Protein AF-A0A158KYG6-F1 (afdb_monomer_lite)

Sequence (79 aa):
MDNTDVFKRLRERVERQIEQRHAELLPFHAYVCSLEKAGYDSAAARYVLECMKQELIKWQDIEDRINAFAPAVRNRLRA

pLDDT: mean 86.11, std 17.22, range [35.94, 97.81]

Foldseek 3Di:
DDVVVVLVVVLVVLVVVLVVLVVVLVVLVVVLVVCVVVVHPSPVSVVVSVVSVVVSVVSVVVNVVSVVCVVPPVPPPDD

Radius of gyration: 18.64 Å; chains: 1; bounding box: 37×16×58 Å

Structure (mmCIF, N/CA/C/O backbone):
data_AF-A0A158KYG6-F1
#
_entry.id   AF-A0A158KYG6-F1
#
loop_
_atom_site.group_PDB
_atom_site.id
_atom_site.type_symbol
_atom_site.label_atom_id
_atom_site.label_alt_id
_atom_site.label_comp_id
_atom_site.label_asym_id
_atom_site.label_entity_id
_atom_site.label_seq_id
_atom_site.pdbx_PDB_ins_code
_atom_site.Cartn_x
_atom_site.Cartn_y
_atom_site.Cartn_z
_atom_site.occupancy
_atom_site.B_iso_or_equiv
_atom_site.auth_seq_id
_atom_site.auth_comp_id
_atom_site.auth_asym_id
_atom_site.auth_atom_id
_atom_site.pdbx_PDB_model_num
ATOM 1 N N . MET A 1 1 ? 10.242 10.635 -31.037 1.00 54.81 1 MET A N 1
ATOM 2 C CA . MET A 1 1 ? 10.338 10.596 -29.562 1.00 54.81 1 MET A CA 1
ATOM 3 C C . MET A 1 1 ? 11.157 9.355 -29.235 1.00 54.81 1 MET A C 1
ATOM 5 O O . MET A 1 1 ? 10.799 8.301 -29.745 1.00 54.81 1 MET A O 1
ATOM 9 N N . ASP A 1 2 ? 12.300 9.497 -28.561 1.00 65.50 2 ASP A N 1
ATOM 10 C CA . ASP A 1 2 ? 13.247 8.396 -28.311 1.00 65.50 2 ASP A CA 1
ATOM 11 C C . ASP A 1 2 ? 12.679 7.411 -27.268 1.00 65.50 2 ASP A C 1
ATOM 13 O O . ASP A 1 2 ? 12.017 7.820 -26.313 1.00 65.50 2 ASP A O 1
ATOM 17 N N . ASN A 1 3 ? 12.927 6.111 -27.434 1.00 62.78 3 ASN A N 1
ATOM 18 C CA . ASN A 1 3 ? 12.466 5.066 -26.510 1.00 62.78 3 ASN A CA 1
ATOM 19 C C . ASN A 1 3 ? 13.041 5.259 -25.097 1.00 62.78 3 ASN A C 1
ATOM 21 O O . ASN A 1 3 ? 12.397 4.904 -24.107 1.00 62.78 3 ASN A O 1
ATOM 25 N N . THR A 1 4 ? 14.218 5.880 -25.001 1.00 69.75 4 THR A N 1
ATOM 26 C CA . THR A 1 4 ? 14.854 6.278 -23.739 1.00 69.75 4 THR A CA 1
ATOM 27 C C . THR A 1 4 ? 13.979 7.246 -22.932 1.00 69.75 4 THR A C 1
ATOM 29 O O . THR A 1 4 ? 13.824 7.077 -21.722 1.00 69.75 4 THR A O 1
ATOM 32 N N . ASP A 1 5 ? 13.334 8.214 -23.595 1.00 78.75 5 ASP A N 1
ATOM 33 C CA . ASP A 1 5 ? 12.439 9.180 -22.942 1.00 78.75 5 ASP A CA 1
ATOM 34 C C . ASP A 1 5 ? 11.152 8.519 -22.441 1.00 78.75 5 ASP A C 1
ATOM 36 O O . ASP A 1 5 ? 10.649 8.858 -21.368 1.00 78.75 5 ASP A O 1
ATOM 40 N N . VAL A 1 6 ? 10.615 7.559 -23.200 1.00 81.38 6 VAL A N 1
ATOM 41 C CA . VAL A 1 6 ? 9.406 6.814 -22.812 1.00 81.38 6 VAL A CA 1
ATOM 42 C C . VAL A 1 6 ? 9.674 5.978 -21.563 1.00 81.38 6 VAL A C 1
ATOM 44 O O . VAL A 1 6 ? 8.875 5.996 -20.626 1.00 81.38 6 VAL A O 1
ATOM 47 N N . PHE A 1 7 ? 10.817 5.293 -21.518 1.00 82.31 7 PHE A N 1
ATOM 48 C CA . PHE A 1 7 ? 11.207 4.480 -20.371 1.00 82.31 7 PHE A CA 1
ATOM 49 C C . PHE A 1 7 ? 11.452 5.330 -19.117 1.00 82.31 7 PHE A C 1
ATOM 51 O O . PHE A 1 7 ? 10.971 4.990 -18.036 1.00 82.31 7 PHE A O 1
ATOM 58 N N . LYS A 1 8 ? 12.120 6.481 -19.267 1.00 85.38 8 LYS A N 1
ATOM 59 C CA . LYS A 1 8 ? 12.336 7.430 -18.167 1.00 85.38 8 LYS A CA 1
ATOM 60 C C . LYS A 1 8 ? 11.013 7.935 -17.580 1.00 85.38 8 LYS A C 1
ATOM 62 O O . LYS A 1 8 ? 10.828 7.877 -16.368 1.00 85.38 8 LYS A O 1
ATOM 67 N N . ARG A 1 9 ? 10.068 8.353 -18.430 1.00 87.94 9 ARG A N 1
ATOM 68 C CA . ARG A 1 9 ? 8.734 8.805 -17.990 1.00 87.94 9 ARG A CA 1
ATOM 69 C C . ARG A 1 9 ? 7.932 7.700 -17.308 1.00 87.94 9 ARG A C 1
ATOM 71 O O . ARG A 1 9 ? 7.184 7.981 -16.375 1.00 87.94 9 ARG A O 1
ATOM 78 N N . LEU A 1 10 ? 8.059 6.457 -17.776 1.00 89.00 10 LEU A N 1
ATOM 79 C CA . LEU A 1 10 ? 7.406 5.314 -17.141 1.00 89.00 10 LEU A CA 1
ATOM 80 C C . LEU A 1 10 ? 7.951 5.091 -15.728 1.00 89.00 10 LEU A C 1
ATOM 82 O O . LEU A 1 10 ? 7.156 4.934 -14.804 1.00 89.00 10 LEU A O 1
ATOM 86 N N . ARG A 1 11 ? 9.276 5.133 -15.555 1.00 89.81 11 ARG A N 1
ATOM 87 C CA . ARG A 1 11 ? 9.912 4.974 -14.243 1.00 89.81 11 ARG A CA 1
ATOM 88 C C . ARG A 1 11 ? 9.492 6.078 -13.274 1.00 89.81 11 ARG A C 1
ATOM 90 O O . ARG A 1 11 ? 8.972 5.769 -12.212 1.00 89.81 11 ARG A O 1
ATOM 97 N N . GLU A 1 12 ? 9.580 7.341 -13.694 1.00 92.31 12 GLU A N 1
ATOM 98 C CA . GLU A 1 12 ? 9.129 8.493 -12.891 1.00 92.31 12 GLU A CA 1
ATOM 99 C C . GLU A 1 12 ? 7.651 8.373 -12.483 1.00 92.31 12 GLU A C 1
ATOM 101 O O . GLU A 1 12 ? 7.255 8.771 -11.388 1.00 92.31 12 GLU A O 1
ATOM 106 N N . ARG A 1 13 ? 6.802 7.819 -13.358 1.00 93.56 13 ARG A N 1
ATOM 107 C CA . ARG A 1 13 ? 5.390 7.587 -13.035 1.00 93.56 13 ARG A CA 1
ATOM 108 C C . ARG A 1 13 ? 5.220 6.509 -11.967 1.00 93.56 13 ARG A C 1
ATOM 110 O O . ARG A 1 13 ? 4.358 6.676 -11.110 1.00 93.56 13 ARG A O 1
ATOM 117 N N . VAL A 1 14 ? 5.989 5.425 -12.035 1.00 94.06 14 VAL A N 1
ATOM 118 C CA . VAL A 1 14 ? 5.938 4.338 -11.046 1.00 94.06 14 VAL A CA 1
ATOM 119 C C . VAL A 1 14 ? 6.466 4.811 -9.695 1.00 94.06 14 VAL A C 1
ATOM 121 O O . VAL A 1 14 ? 5.769 4.631 -8.701 1.00 94.06 14 VAL A O 1
ATOM 124 N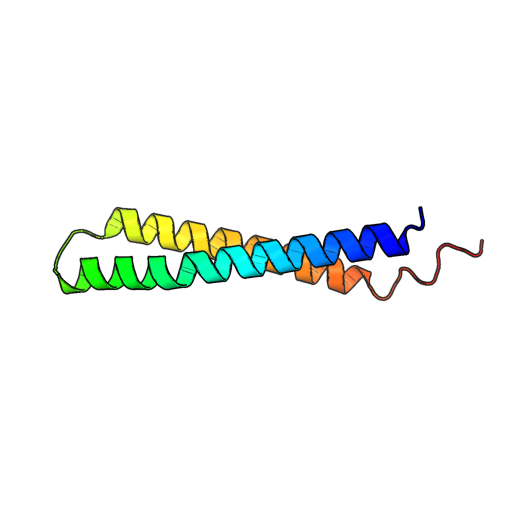 N . 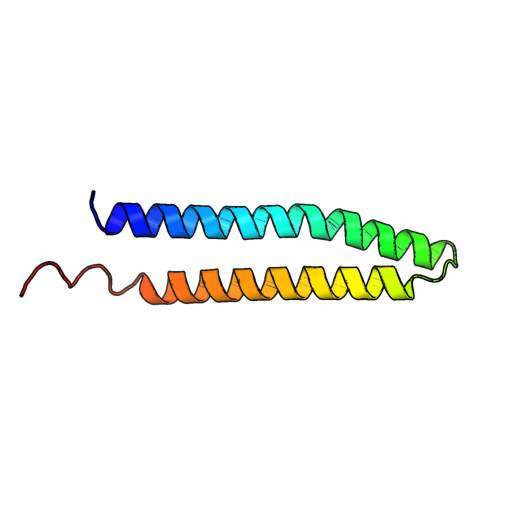GLU A 1 15 ? 7.602 5.512 -9.673 1.00 94.88 15 GLU A N 1
ATOM 125 C CA . GLU A 1 15 ? 8.170 6.131 -8.464 1.00 94.88 15 GLU A CA 1
ATOM 126 C C . GLU A 1 15 ? 7.120 7.021 -7.768 1.00 94.88 15 GLU A C 1
ATOM 128 O O . GLU A 1 15 ? 6.812 6.836 -6.591 1.00 94.88 15 GLU A O 1
ATOM 133 N N . ARG A 1 16 ? 6.442 7.901 -8.522 1.00 96.00 16 ARG A N 1
ATOM 134 C CA . ARG A 1 16 ? 5.364 8.749 -7.977 1.00 96.00 16 ARG A CA 1
ATOM 135 C C . ARG A 1 16 ? 4.165 7.964 -7.447 1.00 96.00 16 ARG A C 1
ATOM 137 O O . ARG A 1 16 ? 3.536 8.407 -6.490 1.00 96.00 16 ARG A O 1
ATOM 144 N N . GLN A 1 17 ? 3.796 6.842 -8.070 1.00 95.06 17 GLN A N 1
ATOM 145 C CA . GLN A 1 17 ? 2.711 5.997 -7.554 1.00 95.06 17 GLN A CA 1
ATOM 146 C C . GLN A 1 17 ? 3.101 5.371 -6.213 1.00 95.06 17 GLN A C 1
ATOM 148 O O . GLN A 1 17 ? 2.298 5.386 -5.284 1.00 95.06 17 GLN A O 1
ATOM 153 N N . ILE A 1 18 ? 4.335 4.882 -6.088 1.00 95.12 18 ILE A N 1
ATOM 154 C CA . ILE A 1 18 ? 4.863 4.314 -4.842 1.00 95.12 18 ILE A CA 1
ATOM 155 C C . ILE A 1 18 ? 4.879 5.371 -3.732 1.00 95.12 18 ILE A C 1
ATOM 157 O O . ILE A 1 18 ? 4.357 5.123 -2.643 1.00 95.12 18 ILE A O 1
ATOM 161 N N . GLU A 1 19 ? 5.393 6.569 -4.020 1.00 95.94 19 GLU A N 1
ATOM 162 C CA . GLU A 1 19 ? 5.411 7.696 -3.077 1.00 95.94 19 GLU A CA 1
ATOM 163 C C . GLU A 1 19 ? 4.004 8.066 -2.586 1.00 95.94 19 GLU A C 1
ATOM 165 O O . GLU A 1 19 ? 3.786 8.212 -1.380 1.00 95.94 19 GLU A O 1
ATOM 170 N N . GLN A 1 20 ? 3.031 8.165 -3.499 1.00 94.50 20 GLN A N 1
ATOM 171 C CA . GLN A 1 20 ? 1.635 8.449 -3.152 1.00 94.50 20 GLN A CA 1
ATOM 172 C C . GLN A 1 20 ? 1.051 7.376 -2.228 1.00 94.50 20 GLN A C 1
ATOM 174 O O . GLN A 1 20 ? 0.459 7.707 -1.200 1.00 94.50 20 GLN A O 1
ATOM 179 N N . ARG A 1 21 ? 1.270 6.090 -2.530 1.00 94.12 21 ARG A N 1
ATOM 180 C CA . ARG A 1 21 ? 0.765 4.997 -1.684 1.00 94.12 21 ARG A CA 1
ATOM 181 C C . ARG A 1 21 ? 1.426 4.963 -0.315 1.00 94.12 21 ARG A C 1
ATOM 183 O O . ARG A 1 21 ? 0.732 4.735 0.672 1.00 94.12 21 ARG A O 1
ATOM 190 N N . HIS A 1 22 ? 2.721 5.252 -0.217 1.00 94.69 22 HIS A N 1
ATOM 191 C CA . HIS A 1 22 ? 3.381 5.410 1.080 1.00 94.69 22 HIS A CA 1
ATOM 192 C C . HIS A 1 22 ? 2.790 6.565 1.898 1.00 94.69 22 HIS A C 1
ATOM 194 O O . HIS A 1 22 ? 2.531 6.396 3.095 1.00 94.69 22 HIS A O 1
ATOM 200 N N . ALA A 1 23 ? 2.546 7.712 1.258 1.00 94.75 23 ALA A N 1
ATOM 201 C CA . ALA A 1 23 ? 1.964 8.885 1.902 1.00 94.75 23 ALA A CA 1
ATOM 202 C C . ALA A 1 23 ? 0.533 8.639 2.411 1.00 94.75 23 ALA A C 1
ATOM 204 O O . ALA A 1 23 ? 0.163 9.178 3.451 1.00 94.75 23 ALA A O 1
ATOM 205 N N . GLU A 1 24 ? -0.252 7.805 1.726 1.00 94.06 24 GLU A N 1
ATOM 206 C CA . GLU A 1 24 ? -1.598 7.397 2.156 1.00 94.06 24 GLU A CA 1
ATOM 207 C C . GLU A 1 24 ? -1.569 6.309 3.243 1.00 94.06 24 GLU A C 1
ATOM 209 O O . GLU A 1 24 ? -2.385 6.318 4.169 1.00 94.06 24 GLU A O 1
ATOM 214 N N . LEU A 1 25 ? -0.618 5.374 3.162 1.00 95.06 25 LEU A N 1
ATOM 215 C CA . LEU A 1 25 ? -0.541 4.218 4.057 1.00 95.06 25 LEU A CA 1
ATOM 216 C C . LEU A 1 25 ? -0.209 4.612 5.502 1.00 95.06 25 LEU A C 1
ATOM 218 O O . LEU A 1 25 ? -0.808 4.081 6.437 1.00 95.06 25 LEU A O 1
ATOM 222 N N . LEU A 1 26 ? 0.733 5.539 5.697 1.00 91.38 26 LEU A N 1
ATOM 223 C CA . LEU A 1 26 ? 1.171 5.989 7.024 1.00 91.38 26 LEU A CA 1
ATOM 224 C C . LEU A 1 26 ? 0.032 6.569 7.891 1.00 91.38 26 LEU A C 1
ATOM 226 O O . LEU A 1 26 ? -0.167 6.076 9.007 1.00 91.38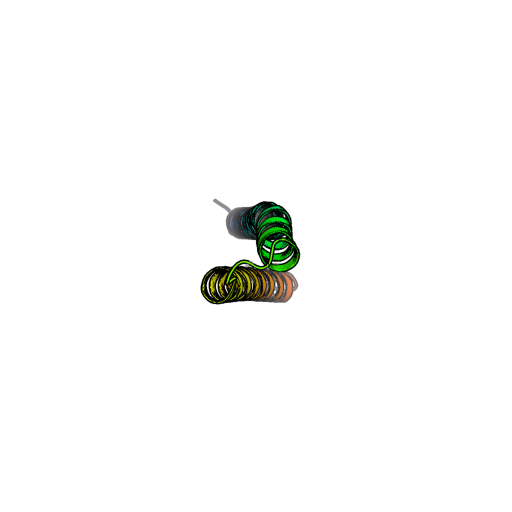 26 LEU A O 1
ATOM 230 N N . PRO A 1 27 ? -0.743 7.572 7.431 1.00 95.81 27 PRO A N 1
ATOM 231 C CA . PRO A 1 27 ? -1.847 8.113 8.218 1.00 95.81 27 PRO A CA 1
ATOM 232 C C . PRO A 1 27 ? -2.968 7.087 8.414 1.00 95.81 27 PRO A C 1
ATOM 234 O O . PRO A 1 27 ? -3.560 7.040 9.493 1.00 95.81 27 PRO A O 1
ATOM 237 N N . PHE A 1 28 ? -3.231 6.223 7.427 1.00 96.75 28 PHE A N 1
ATOM 238 C CA . PHE A 1 28 ? -4.258 5.190 7.564 1.00 96.75 28 PHE A CA 1
ATOM 239 C C . PHE A 1 28 ? -3.875 4.124 8.598 1.00 96.75 28 PHE A C 1
ATOM 241 O O . PHE A 1 28 ? -4.696 3.732 9.425 1.00 96.75 28 PHE A O 1
ATOM 248 N N . HIS A 1 29 ? -2.605 3.718 8.638 1.00 97.00 29 HIS A N 1
ATOM 249 C CA . HIS A 1 29 ? -2.091 2.848 9.692 1.00 97.00 29 HIS A CA 1
ATOM 250 C C . HIS A 1 29 ? -2.275 3.477 11.081 1.00 97.00 29 HIS A C 1
ATOM 252 O O . HIS A 1 29 ? -2.741 2.816 12.010 1.00 97.00 29 HIS A O 1
ATOM 258 N N . ALA A 1 30 ? -1.942 4.764 11.234 1.00 97.12 30 ALA A N 1
ATOM 259 C CA . ALA A 1 30 ? -2.123 5.479 12.497 1.00 97.12 30 ALA A CA 1
ATOM 260 C C . ALA A 1 30 ? -3.600 5.535 12.929 1.00 97.12 30 ALA A C 1
ATOM 262 O O . ALA A 1 30 ? -3.899 5.376 14.114 1.00 97.12 30 ALA A O 1
ATOM 263 N N . TYR A 1 31 ? -4.515 5.706 11.971 1.00 96.69 31 TYR A N 1
ATOM 264 C CA . TYR A 1 31 ? -5.958 5.651 12.196 1.00 96.69 31 TYR A CA 1
ATOM 265 C C . TYR A 1 31 ? -6.430 4.270 12.675 1.00 96.69 31 TYR A C 1
ATOM 267 O O . TYR A 1 31 ? -7.142 4.179 13.670 1.00 96.69 31 TYR A O 1
ATOM 275 N N . VAL A 1 32 ? -5.989 3.178 12.043 1.00 97.19 32 VAL A N 1
ATOM 276 C CA . VAL A 1 32 ? -6.340 1.820 12.499 1.00 97.19 32 VAL A CA 1
ATOM 277 C C . VAL A 1 32 ? -5.863 1.586 13.935 1.00 97.19 32 VAL A C 1
ATOM 279 O O . VAL A 1 32 ? -6.634 1.120 14.773 1.00 97.19 32 VAL A O 1
ATOM 282 N N . CYS A 1 33 ? -4.629 1.985 14.257 1.00 96.56 33 CYS A N 1
ATOM 283 C CA . CYS A 1 33 ? -4.110 1.874 15.620 1.00 96.56 33 CYS A CA 1
ATOM 284 C C . CYS A 1 33 ? -4.890 2.725 16.634 1.00 96.56 33 CYS A C 1
ATOM 286 O O . CYS A 1 33 ? -4.975 2.348 17.804 1.00 96.56 33 CYS A O 1
ATOM 288 N N . SER A 1 34 ? -5.428 3.882 16.235 1.00 97.75 34 SER A N 1
ATOM 289 C CA . SER A 1 34 ? -6.219 4.718 17.144 1.00 97.75 34 SER A CA 1
ATOM 290 C C . SER A 1 34 ? -7.585 4.097 17.443 1.00 97.75 34 SER A C 1
ATOM 292 O O . SER A 1 34 ? -8.002 4.120 18.602 1.00 97.75 34 SER A O 1
ATOM 294 N N . LEU A 1 35 ? -8.227 3.462 16.452 1.00 97.31 35 LEU A N 1
ATOM 295 C CA . LEU A 1 35 ? -9.452 2.680 16.653 1.00 97.31 35 LEU A CA 1
ATOM 296 C C . LEU A 1 35 ? -9.233 1.537 17.650 1.00 97.31 35 LEU A C 1
ATOM 298 O O . LEU A 1 35 ? -9.999 1.398 18.602 1.00 97.31 35 LEU A O 1
ATOM 302 N N . GLU A 1 36 ? -8.155 0.769 17.468 1.00 95.88 36 GLU A N 1
ATOM 303 C CA . GLU A 1 36 ? -7.809 -0.358 18.344 1.00 95.88 36 GLU A CA 1
ATOM 304 C C . GLU A 1 36 ? -7.549 0.093 19.784 1.00 95.88 36 GLU A C 1
ATOM 306 O O . GLU A 1 36 ? -8.056 -0.510 20.728 1.00 95.88 36 GLU A O 1
ATOM 311 N N . LYS A 1 37 ? -6.807 1.193 19.970 1.00 97.38 37 LYS A N 1
ATOM 312 C CA . LYS A 1 37 ? -6.542 1.763 21.302 1.00 97.38 37 LYS A CA 1
ATOM 313 C C . LYS A 1 37 ? -7.805 2.259 21.999 1.00 97.38 37 LYS A C 1
ATOM 315 O O . LYS A 1 37 ? -7.880 2.203 23.222 1.00 97.38 37 LYS A O 1
ATOM 320 N N . ALA A 1 38 ? -8.772 2.756 21.236 1.00 97.31 38 ALA A N 1
ATOM 321 C CA . ALA A 1 38 ? -10.057 3.201 21.756 1.00 97.31 38 ALA A CA 1
ATOM 322 C C . ALA A 1 38 ? -11.060 2.047 21.966 1.00 97.31 38 ALA A C 1
ATOM 324 O O . ALA A 1 38 ? -12.160 2.289 22.457 1.00 97.31 38 ALA A O 1
ATOM 325 N N . GLY A 1 39 ? -10.688 0.805 21.629 1.00 97.19 39 GLY A N 1
ATOM 326 C CA . GLY A 1 39 ? -11.530 -0.378 21.815 1.00 97.19 39 GLY A CA 1
ATOM 327 C C . GLY A 1 39 ? -12.634 -0.544 20.767 1.00 97.19 39 GLY A C 1
ATOM 328 O O . GLY A 1 39 ? -13.571 -1.305 20.998 1.00 97.19 39 GLY A O 1
ATOM 329 N N . TYR A 1 40 ? -12.549 0.155 19.631 1.00 97.00 40 TYR A N 1
ATOM 330 C CA . TYR A 1 40 ? -13.481 -0.039 18.520 1.00 97.00 40 TYR A CA 1
ATOM 331 C C . TYR A 1 40 ? -13.146 -1.304 17.725 1.00 97.00 40 TYR A C 1
ATOM 333 O O . TYR A 1 40 ? -11.981 -1.689 17.607 1.00 97.00 40 TYR A O 1
ATOM 341 N N . ASP A 1 41 ? -14.168 -1.911 17.115 1.00 96.62 41 ASP A N 1
ATOM 342 C CA . ASP A 1 41 ? -13.960 -2.964 16.122 1.00 96.62 41 ASP A CA 1
ATOM 343 C C . ASP A 1 41 ? -13.263 -2.383 14.883 1.00 96.62 41 ASP A C 1
ATOM 345 O O . ASP A 1 41 ? -13.812 -1.555 14.152 1.00 96.62 41 ASP A O 1
ATOM 349 N N . SER A 1 42 ? -12.021 -2.813 14.670 1.00 95.88 42 SER A N 1
ATOM 350 C CA . SER A 1 42 ? -11.157 -2.367 13.583 1.00 95.88 42 SER A CA 1
ATOM 351 C C . SER A 1 42 ? -11.051 -3.382 12.443 1.00 95.88 42 SER A C 1
ATOM 353 O O . SER A 1 42 ? -10.258 -3.160 11.526 1.00 95.88 42 SER A O 1
ATOM 355 N N . ALA A 1 43 ? -11.818 -4.481 12.445 1.00 97.44 43 ALA A N 1
ATOM 356 C CA . ALA A 1 43 ? -11.643 -5.585 11.493 1.00 97.44 43 ALA A CA 1
ATOM 357 C C . ALA A 1 43 ? -11.702 -5.131 10.022 1.00 97.44 43 ALA A C 1
ATOM 359 O O . ALA A 1 43 ? -10.810 -5.447 9.230 1.00 97.44 43 ALA A O 1
ATOM 360 N N . ALA A 1 44 ? -12.704 -4.321 9.669 1.00 97.25 44 ALA A N 1
ATOM 361 C CA . ALA A 1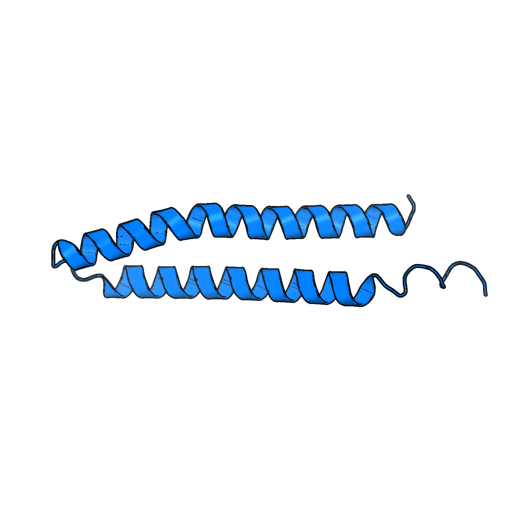 44 ? -12.837 -3.772 8.320 1.00 97.25 44 ALA A CA 1
ATOM 362 C C . ALA A 1 44 ? -11.681 -2.820 7.965 1.00 97.25 44 ALA A C 1
ATOM 364 O O . ALA A 1 44 ? -11.119 -2.897 6.873 1.00 97.25 44 ALA A O 1
ATOM 365 N N . ALA A 1 45 ? -11.278 -1.955 8.899 1.00 96.12 45 ALA A N 1
ATOM 366 C CA . ALA A 1 45 ? -10.189 -1.006 8.682 1.00 96.12 45 ALA A CA 1
ATOM 367 C C . ALA A 1 45 ? -8.828 -1.718 8.534 1.00 96.12 45 ALA A C 1
ATOM 369 O O . ALA A 1 45 ? -8.021 -1.338 7.686 1.00 96.12 45 ALA A O 1
ATOM 370 N N . ARG A 1 46 ? -8.597 -2.808 9.280 1.00 97.38 46 ARG A N 1
ATOM 371 C CA . ARG A 1 46 ? -7.425 -3.684 9.113 1.00 97.38 46 ARG A CA 1
ATOM 372 C C . ARG A 1 46 ? -7.410 -4.351 7.748 1.00 97.38 46 ARG A C 1
ATOM 374 O O . ARG A 1 46 ? -6.363 -4.373 7.113 1.00 97.38 46 ARG A O 1
ATOM 381 N N . TYR A 1 47 ? -8.551 -4.856 7.281 1.00 97.81 47 TYR A N 1
ATOM 382 C CA . TYR A 1 47 ? -8.636 -5.447 5.947 1.00 97.81 47 TYR A CA 1
ATOM 383 C C . TYR A 1 47 ? -8.246 -4.437 4.859 1.00 97.81 47 TYR A C 1
ATOM 385 O O . TYR A 1 47 ? -7.410 -4.741 4.011 1.00 97.81 47 TYR A O 1
ATOM 393 N N . VAL A 1 48 ? -8.769 -3.208 4.935 1.00 97.38 48 VAL A N 1
ATOM 394 C CA . VAL A 1 48 ? -8.396 -2.131 4.002 1.00 97.38 48 VAL A CA 1
ATOM 395 C C . VAL A 1 48 ? -6.901 -1.812 4.086 1.00 97.38 48 VAL A C 1
ATOM 397 O O . VAL A 1 48 ? -6.249 -1.681 3.051 1.00 97.38 48 VAL A O 1
ATOM 400 N N . LEU A 1 49 ? -6.335 -1.745 5.294 1.00 97.12 49 LEU A N 1
ATOM 401 C CA . LEU A 1 49 ? -4.906 -1.497 5.492 1.00 97.12 49 LEU A CA 1
ATOM 402 C C . LEU A 1 49 ? -4.052 -2.587 4.828 1.00 97.12 49 LEU A C 1
ATOM 404 O O . LEU A 1 49 ? -3.047 -2.276 4.190 1.00 97.12 49 LEU A O 1
ATOM 408 N N . GLU A 1 50 ? -4.456 -3.852 4.935 1.00 97.38 50 GLU A N 1
ATOM 409 C CA . GLU A 1 50 ? -3.783 -4.956 4.247 1.00 97.38 50 GLU A CA 1
ATOM 410 C C . GLU A 1 50 ? -3.909 -4.846 2.722 1.00 97.38 50 GLU A C 1
ATOM 412 O O . GLU A 1 50 ? -2.913 -5.015 2.018 1.00 97.38 50 GLU A O 1
ATOM 417 N N . CYS A 1 51 ? -5.076 -4.475 2.189 1.00 97.19 51 CYS A N 1
ATOM 418 C CA . CYS A 1 51 ? -5.229 -4.212 0.755 1.00 97.19 51 CYS A CA 1
ATOM 419 C C . CYS A 1 51 ? -4.281 -3.106 0.268 1.00 97.19 51 CYS A C 1
ATOM 421 O O . CYS A 1 51 ? -3.604 -3.290 -0.744 1.00 97.19 51 CYS A O 1
ATOM 423 N N . MET A 1 52 ? -4.168 -1.998 1.007 1.00 97.00 52 MET A N 1
ATOM 424 C CA . MET A 1 52 ? -3.250 -0.903 0.669 1.00 97.00 52 MET A CA 1
ATOM 425 C C . MET A 1 52 ? -1.783 -1.356 0.672 1.00 97.00 52 MET A C 1
ATOM 427 O O . MET A 1 52 ? -1.027 -1.001 -0.233 1.00 97.00 52 MET A O 1
ATOM 431 N N . LYS A 1 53 ? -1.375 -2.185 1.645 1.00 96.88 53 LYS A N 1
ATOM 432 C CA . LYS A 1 53 ? -0.025 -2.780 1.673 1.00 96.88 53 LYS A CA 1
ATOM 433 C C . LYS A 1 53 ? 0.228 -3.665 0.452 1.00 96.88 53 LYS A C 1
ATOM 435 O O . LYS A 1 53 ? 1.293 -3.581 -0.151 1.00 96.88 53 LYS A O 1
ATOM 440 N N . GLN A 1 54 ? -0.748 -4.485 0.064 1.00 96.69 54 GLN A N 1
ATOM 441 C CA . GLN A 1 54 ? -0.638 -5.346 -1.118 1.00 96.69 54 GLN A CA 1
ATOM 442 C C . GLN A 1 54 ? -0.561 -4.541 -2.421 1.00 96.69 54 GLN A C 1
ATOM 444 O O . GLN A 1 54 ? 0.165 -4.922 -3.337 1.00 96.69 54 GLN A O 1
ATOM 449 N N . GLU A 1 55 ? -1.279 -3.422 -2.526 1.00 95.44 55 GLU A N 1
ATOM 450 C CA . GLU A 1 55 ? -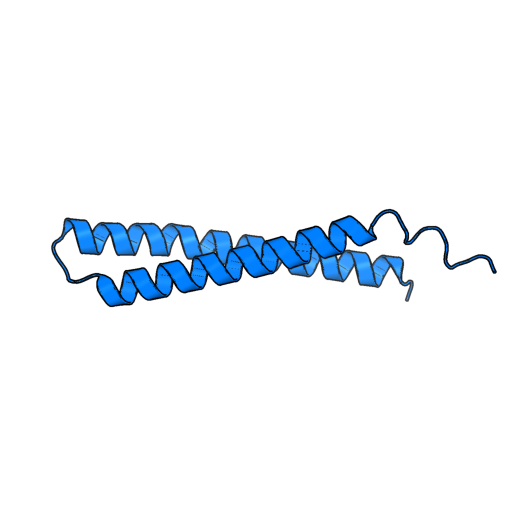1.139 -2.506 -3.665 1.00 95.44 55 GLU A CA 1
ATOM 451 C C . GLU A 1 55 ? 0.263 -1.900 -3.744 1.00 95.44 55 GLU A C 1
ATOM 453 O O . GLU A 1 55 ? 0.843 -1.862 -4.829 1.00 95.44 55 GLU A O 1
ATOM 458 N N . LEU A 1 56 ? 0.825 -1.473 -2.612 1.00 95.81 56 LEU A N 1
ATOM 459 C CA . LEU A 1 56 ? 2.187 -0.945 -2.554 1.00 95.81 56 LEU A CA 1
ATOM 460 C C . LEU A 1 56 ? 3.222 -1.989 -3.002 1.00 95.81 56 LEU A C 1
ATOM 462 O O . LEU A 1 56 ? 4.066 -1.677 -3.838 1.00 95.81 56 LEU A O 1
ATOM 466 N N . ILE A 1 57 ? 3.110 -3.231 -2.517 1.00 96.19 57 ILE A N 1
ATOM 467 C CA . ILE A 1 57 ? 3.988 -4.341 -2.925 1.00 96.19 57 ILE A CA 1
ATOM 468 C C . ILE A 1 57 ? 3.922 -4.558 -4.441 1.00 96.19 57 ILE A C 1
ATOM 470 O O . ILE A 1 57 ? 4.951 -4.662 -5.097 1.00 96.19 57 ILE A O 1
ATOM 474 N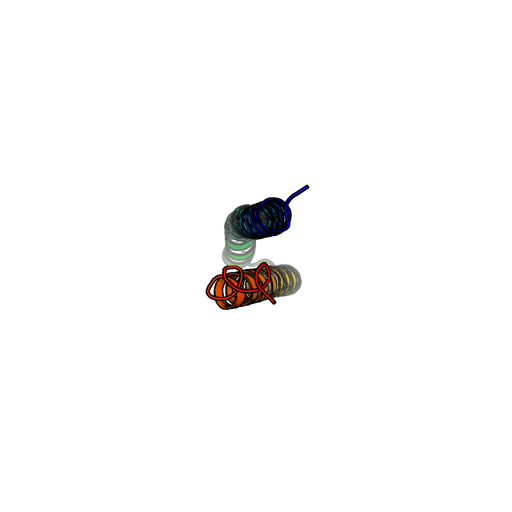 N . LYS A 1 58 ? 2.722 -4.550 -5.035 1.00 95.44 58 LYS A N 1
ATOM 475 C CA . LYS A 1 58 ? 2.573 -4.695 -6.495 1.00 95.44 58 LYS A CA 1
ATOM 476 C C . LYS A 1 58 ? 3.258 -3.571 -7.270 1.00 95.44 58 LYS A C 1
ATOM 478 O O . LYS A 1 58 ? 3.782 -3.817 -8.353 1.00 95.44 58 LYS A O 1
ATOM 483 N N . TRP A 1 59 ? 3.231 -2.342 -6.759 1.00 95.25 59 TRP A N 1
ATOM 484 C CA . TRP A 1 59 ? 3.939 -1.231 -7.395 1.00 95.25 59 TRP A CA 1
ATOM 485 C C . TRP A 1 59 ? 5.457 -1.365 -7.265 1.00 95.25 59 TRP A C 1
ATOM 487 O O . TRP A 1 59 ? 6.151 -1.125 -8.252 1.00 95.25 59 TRP A O 1
ATOM 497 N N . GLN A 1 60 ? 5.956 -1.813 -6.112 1.00 93.69 60 GLN A N 1
ATOM 498 C CA . GLN A 1 60 ? 7.375 -2.129 -5.909 1.00 93.69 60 GLN A CA 1
ATOM 499 C C . GLN A 1 60 ? 7.836 -3.261 -6.843 1.00 93.69 60 GLN A C 1
ATOM 501 O O . GLN A 1 60 ? 8.850 -3.120 -7.517 1.00 93.69 60 GLN A O 1
ATOM 506 N N . ASP A 1 61 ? 7.031 -4.314 -7.025 1.00 95.19 61 ASP A N 1
ATOM 507 C CA . ASP A 1 61 ? 7.311 -5.373 -8.008 1.00 95.19 61 ASP A CA 1
ATOM 508 C C . ASP A 1 61 ? 7.418 -4.826 -9.445 1.00 95.19 61 ASP A C 1
ATOM 510 O O . ASP A 1 61 ? 8.204 -5.317 -10.260 1.00 95.19 61 ASP A O 1
ATOM 514 N N . ILE A 1 62 ? 6.597 -3.830 -9.800 1.00 92.25 62 ILE A N 1
ATOM 515 C CA . ILE A 1 62 ? 6.658 -3.175 -11.114 1.00 92.25 62 ILE A CA 1
ATOM 516 C C . ILE A 1 62 ? 7.937 -2.340 -11.235 1.00 92.25 62 ILE A C 1
ATOM 518 O O . ILE A 1 62 ? 8.589 -2.398 -12.280 1.00 92.25 62 ILE A O 1
ATOM 522 N N . GLU A 1 63 ? 8.302 -1.588 -10.198 1.00 93.88 63 GLU A N 1
ATOM 523 C CA . GLU A 1 63 ? 9.554 -0.828 -10.138 1.00 93.88 63 GLU A CA 1
ATOM 524 C C . GLU A 1 63 ? 10.771 -1.745 -10.302 1.00 93.88 63 GLU A C 1
ATOM 526 O O . GLU A 1 63 ? 11.608 -1.495 -11.172 1.00 93.88 63 GLU A O 1
ATOM 531 N N . ASP A 1 64 ? 10.823 -2.852 -9.563 1.00 90.44 64 ASP A N 1
ATOM 532 C CA . ASP A 1 64 ? 11.896 -3.844 -9.651 1.00 90.44 64 ASP A CA 1
ATOM 533 C C . ASP A 1 64 ? 11.998 -4.445 -11.052 1.00 90.44 64 ASP A C 1
ATOM 535 O O . ASP A 1 64 ? 13.092 -4.561 -11.612 1.00 90.44 64 ASP A O 1
ATOM 539 N N . ARG A 1 65 ? 10.859 -4.772 -11.676 1.00 89.19 65 ARG A N 1
ATOM 540 C CA . ARG A 1 65 ? 10.833 -5.258 -13.063 1.00 89.19 65 ARG A CA 1
ATOM 541 C C . ARG A 1 65 ? 11.374 -4.211 -14.026 1.00 89.19 65 ARG A C 1
ATOM 543 O O . ARG A 1 65 ? 12.198 -4.553 -14.869 1.00 89.19 65 ARG A O 1
ATOM 550 N N . ILE A 1 66 ? 10.950 -2.952 -13.911 1.00 86.38 66 ILE A N 1
ATOM 551 C CA . ILE A 1 66 ? 11.470 -1.852 -14.739 1.00 86.38 66 ILE A CA 1
ATOM 552 C C . ILE A 1 66 ? 12.985 -1.726 -14.540 1.00 86.38 66 ILE A C 1
ATOM 554 O O . ILE A 1 66 ? 13.733 -1.723 -15.517 1.00 86.38 66 ILE A O 1
ATOM 558 N N . ASN A 1 67 ? 13.459 -1.708 -13.298 1.00 82.50 67 ASN A N 1
ATOM 559 C CA . ASN A 1 67 ? 14.881 -1.599 -12.983 1.00 82.50 67 ASN A CA 1
ATOM 560 C C . ASN A 1 67 ? 15.693 -2.797 -13.508 1.00 82.50 67 ASN A C 1
ATOM 562 O O . ASN A 1 67 ? 16.800 -2.605 -14.013 1.00 82.50 67 ASN A O 1
ATOM 566 N N . ALA A 1 68 ? 15.129 -4.007 -13.509 1.00 82.00 68 ALA A N 1
ATOM 567 C CA . ALA A 1 68 ? 15.754 -5.192 -14.098 1.00 82.00 68 ALA A CA 1
ATOM 568 C C . ALA A 1 68 ? 15.904 -5.111 -15.633 1.00 82.00 68 ALA A C 1
ATOM 570 O O . ALA A 1 68 ? 16.822 -5.717 -16.188 1.00 82.00 68 ALA A O 1
ATOM 571 N N . PHE A 1 69 ? 15.056 -4.345 -16.333 1.00 71.75 69 PHE A N 1
ATOM 572 C CA . PHE A 1 69 ? 15.192 -4.086 -17.778 1.00 71.75 69 PHE A CA 1
ATOM 573 C C . PHE A 1 69 ? 16.193 -2.966 -18.114 1.00 71.75 69 PHE A C 1
ATOM 575 O O . PHE A 1 69 ? 16.668 -2.884 -19.253 1.00 71.75 69 PHE A O 1
ATOM 582 N N . ALA A 1 70 ? 16.560 -2.123 -17.143 1.00 59.66 70 ALA A N 1
ATOM 583 C CA . ALA A 1 70 ? 17.479 -1.001 -17.337 1.00 59.66 70 ALA A CA 1
ATOM 584 C C . ALA A 1 70 ? 18.892 -1.360 -17.876 1.00 59.66 70 ALA A C 1
ATOM 586 O O . ALA A 1 70 ? 19.457 -0.520 -18.582 1.00 59.66 70 ALA A O 1
ATOM 587 N N . PRO A 1 71 ? 19.479 -2.565 -17.670 1.00 53.72 71 PRO A N 1
ATOM 588 C CA . PRO A 1 71 ? 20.795 -2.897 -18.230 1.00 53.72 71 PRO A CA 1
ATOM 589 C C . PRO A 1 71 ? 20.804 -3.129 -19.755 1.00 53.72 71 PRO A C 1
ATOM 591 O O . PRO A 1 71 ? 21.878 -3.137 -20.355 1.00 53.72 71 PRO A O 1
ATOM 594 N N . ALA A 1 72 ? 19.647 -3.325 -20.406 1.00 52.88 72 ALA A N 1
ATOM 595 C CA . ALA A 1 72 ? 19.582 -3.842 -21.784 1.00 52.88 72 ALA A CA 1
ATOM 596 C C . ALA A 1 72 ? 19.182 -2.818 -22.867 1.00 52.88 72 ALA A C 1
ATOM 598 O O . ALA A 1 72 ? 19.324 -3.098 -24.060 1.00 52.88 72 ALA A O 1
ATOM 599 N N . VAL A 1 73 ? 18.728 -1.614 -22.502 1.00 50.16 73 VAL A N 1
ATOM 600 C CA . VAL A 1 73 ? 18.243 -0.615 -23.483 1.00 50.16 73 VAL A CA 1
ATOM 601 C C . VAL A 1 73 ? 19.383 0.003 -24.323 1.00 50.16 73 VAL A C 1
ATOM 603 O O . VAL A 1 73 ? 19.129 0.685 -25.311 1.00 50.16 73 VAL A O 1
ATOM 606 N N . ARG A 1 74 ? 20.657 -0.314 -24.036 1.00 43.06 74 ARG A N 1
ATOM 607 C CA . ARG A 1 74 ? 21.806 0.109 -24.862 1.00 43.06 74 ARG A CA 1
ATOM 608 C C . ARG A 1 74 ? 21.958 -0.617 -26.211 1.00 43.06 74 ARG A C 1
ATOM 610 O O . ARG A 1 74 ? 22.659 -0.088 -27.064 1.00 43.06 74 ARG A O 1
ATOM 617 N N . ASN A 1 75 ? 21.307 -1.764 -26.452 1.00 42.38 75 ASN A N 1
ATOM 618 C CA . ASN A 1 75 ? 21.655 -2.639 -27.593 1.00 42.38 75 ASN A CA 1
ATOM 619 C C . ASN A 1 75 ? 20.497 -2.990 -28.554 1.00 42.38 75 ASN A C 1
ATOM 621 O O . ASN A 1 75 ? 20.415 -4.115 -29.039 1.00 42.38 75 ASN A O 1
ATOM 625 N N . ARG A 1 76 ? 19.607 -2.044 -28.886 1.00 44.25 76 ARG A N 1
ATOM 626 C CA . ARG A 1 76 ? 18.657 -2.206 -30.018 1.00 44.25 76 ARG A CA 1
ATOM 627 C C . ARG A 1 76 ? 18.746 -1.114 -31.094 1.00 44.25 76 ARG A C 1
ATOM 629 O O . ARG A 1 76 ? 17.805 -0.930 -31.852 1.00 44.25 76 ARG A O 1
ATOM 636 N N . LEU A 1 77 ? 19.878 -0.408 -31.180 1.00 44.03 77 LEU A N 1
ATOM 637 C CA . LEU A 1 77 ? 20.143 0.589 -32.234 1.00 44.03 77 LEU A CA 1
ATOM 638 C C . LEU A 1 77 ? 21.264 0.201 -33.216 1.00 44.03 77 LEU A C 1
ATOM 640 O O . LEU A 1 77 ? 21.635 1.012 -34.057 1.00 44.03 77 LEU A O 1
ATOM 644 N N . ARG A 1 78 ? 21.795 -1.027 -33.159 1.00 43.38 78 ARG A N 1
ATOM 645 C CA . ARG A 1 78 ? 22.708 -1.554 -34.188 1.00 43.38 78 ARG A CA 1
ATOM 646 C C . ARG A 1 78 ? 22.435 -3.035 -34.454 1.00 43.38 78 ARG A C 1
ATOM 648 O O . ARG A 1 78 ? 22.984 -3.892 -33.768 1.00 43.38 78 ARG A O 1
ATOM 655 N N . ALA A 1 79 ? 21.583 -3.290 -35.438 1.00 35.94 79 ALA A N 1
ATOM 656 C CA . ALA A 1 79 ? 21.579 -4.485 -36.275 1.00 35.94 79 ALA A CA 1
ATOM 657 C C . ALA A 1 79 ? 21.396 -4.004 -37.717 1.00 35.94 79 ALA A C 1
ATOM 659 O O . ALA A 1 79 ? 20.598 -3.053 -37.893 1.00 35.94 79 ALA A O 1
#

Secondary structure (DSSP, 8-state):
--HHHHHHHHHHHHHHHHHHHHHHHHHHHHHHHHHHHTT---HHHHHHHHHHHHHHHHHHHHHHHHHHHTTTTTSSS--

Organism: NCBI:txid1777135